Protein AF-A0AAD9IQC4-F1 (afdb_monomer)

Solvent-accessible surface area (backbone atoms only — not comparable to full-atom values): 7137 Å² total; per-residue (Å²): 107,69,68,58,54,51,50,51,52,51,50,52,51,50,47,50,52,50,48,52,52,46,49,51,50,50,49,49,52,49,49,48,51,49,49,42,51,50,51,39,51,49,50,37,51,49,51,38,49,49,52,38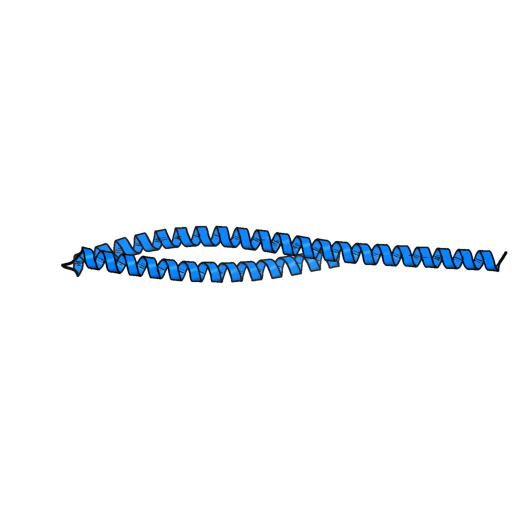,49,52,52,37,51,49,51,37,51,51,51,39,52,49,52,42,53,51,53,39,53,52,50,34,52,53,51,28,74,76,72,42,97,50,50,70,59,49,44,50,52,44,52,50,52,42,52,50,51,40,52,51,52,38,52,49,51,36,52,50,51,36,54,49,52,38,50,50,52,38,50,50,51,40,52,49,52,44,53,48,52,64,49,63,78,72,111

Foldseek 3Di:
DVVVVVVVVVCVVCCCCCCCCCCVVVVCLVVLLVCLLVVLLVCLLVVLLVVLLVVLVVCLVVCLVVVLVVVLVVVLVVCLVPPDPCSPVSNVVSVVVSVVVSVVVSVVCSCVVSVVCSVVVSCVVSVVVSVVCSVVVVD

Organism: Ridgeia piscesae (NCBI:txid27915)

pLDDT: mean 73.31, std 6.11, range [47.91, 82.38]

Mean predicted aligned error: 12.46 Å

Secondary structure (DSSP, 8-state):
-HHHHHHHHHHHHHHHHHHHHHHHHHHHHHHHHHHHHHHHHHHHHHHHHHHHHHHHHHHHHHHHHHHHHHHHHHHHHHHHHHH-S-HHHHHHHHHHHHHHHHHHHHHHHHHHHHHHHHHHHHHHHHHHHHHHHHHHT--

Structure (mmCIF, N/CA/C/O backbone):
data_AF-A0AAD9IQC4-F1
#
_entry.id   AF-A0AAD9IQC4-F1
#
loop_
_atom_site.group_PDB
_atom_site.id
_atom_site.type_symbol
_atom_site.label_atom_id
_atom_site.label_alt_id
_atom_site.label_comp_id
_atom_site.label_asym_id
_atom_site.label_entity_id
_atom_site.label_seq_id
_atom_site.pdbx_PDB_ins_code
_atom_site.Cartn_x
_atom_site.Cartn_y
_atom_site.Cartn_z
_atom_site.occupancy
_atom_site.B_iso_or_equiv
_atom_site.auth_seq_id
_atom_site.auth_comp_id
_atom_site.auth_asym_id
_atom_site.auth_atom_id
_atom_site.pdbx_PDB_model_num
ATOM 1 N N . MET A 1 1 ? 38.242 2.739 -53.359 1.00 63.44 1 MET A N 1
ATOM 2 C CA . MET A 1 1 ? 36.842 2.971 -53.789 1.00 63.44 1 MET A CA 1
ATOM 3 C C . MET A 1 1 ? 35.938 1.822 -53.343 1.00 63.44 1 MET A C 1
ATOM 5 O O . MET A 1 1 ? 35.190 2.025 -52.399 1.00 63.44 1 MET A O 1
ATOM 9 N N . TYR A 1 2 ? 36.067 0.609 -53.902 1.00 70.88 2 TYR A N 1
ATOM 10 C CA . TYR A 1 2 ? 35.250 -0.556 -53.503 1.00 70.88 2 TYR A CA 1
ATOM 11 C C . TYR A 1 2 ? 35.386 -0.945 -52.025 1.00 70.88 2 TYR A C 1
ATOM 13 O O . TYR A 1 2 ? 34.380 -1.113 -51.348 1.00 70.88 2 TYR A O 1
ATOM 21 N N . VAL A 1 3 ? 36.615 -1.005 -51.502 1.00 73.75 3 VAL A N 1
ATOM 22 C CA . VAL A 1 3 ? 36.864 -1.338 -50.087 1.00 73.75 3 VAL A CA 1
ATOM 23 C C . VAL A 1 3 ? 36.233 -0.303 -49.149 1.00 73.75 3 VAL A C 1
ATOM 25 O O . VAL A 1 3 ? 35.580 -0.669 -48.181 1.00 73.75 3 VAL A O 1
ATOM 28 N N . CYS A 1 4 ? 36.342 0.990 -49.472 1.00 74.69 4 CYS A N 1
ATOM 29 C CA . CYS A 1 4 ? 35.746 2.065 -48.671 1.00 74.69 4 CYS A CA 1
ATOM 30 C C . CYS A 1 4 ? 34.211 1.995 -48.655 1.00 74.69 4 CYS A C 1
ATOM 32 O O . CYS A 1 4 ? 33.608 2.138 -47.599 1.00 74.69 4 CYS A O 1
ATOM 34 N N . MET A 1 5 ? 33.581 1.730 -49.805 1.00 77.31 5 MET A N 1
ATOM 35 C CA . MET A 1 5 ? 32.124 1.566 -49.905 1.00 77.31 5 MET A CA 1
ATOM 36 C C . MET A 1 5 ? 31.633 0.347 -49.118 1.00 77.31 5 MET A C 1
ATOM 38 O O . MET A 1 5 ? 30.624 0.430 -48.421 1.00 77.31 5 MET A O 1
ATOM 42 N N . TYR A 1 6 ? 32.366 -0.768 -49.191 1.00 78.25 6 TYR A N 1
ATOM 43 C CA . TYR A 1 6 ? 32.016 -1.994 -48.477 1.00 78.25 6 TYR A CA 1
ATOM 44 C C . TYR A 1 6 ? 32.115 -1.809 -46.961 1.00 78.25 6 TYR A C 1
ATOM 46 O O . TYR A 1 6 ? 31.193 -2.169 -46.238 1.00 78.25 6 TYR A O 1
ATOM 54 N N . VAL A 1 7 ? 33.193 -1.177 -46.485 1.00 78.69 7 VAL A N 1
ATOM 55 C CA . VAL A 1 7 ? 33.385 -0.873 -45.061 1.00 78.69 7 VAL A CA 1
ATOM 56 C C . VAL A 1 7 ? 32.316 0.102 -44.563 1.00 78.69 7 VAL A C 1
ATOM 58 O O . VAL A 1 7 ? 31.716 -0.157 -43.527 1.00 78.69 7 VAL A O 1
ATOM 61 N N . CYS A 1 8 ? 32.004 1.169 -45.308 1.00 78.12 8 CYS A N 1
ATOM 62 C CA . CYS A 1 8 ? 30.941 2.103 -44.924 1.00 78.12 8 CYS A CA 1
ATOM 63 C C . CYS A 1 8 ? 29.567 1.426 -44.832 1.00 78.12 8 CYS A C 1
ATOM 65 O O . CYS A 1 8 ? 28.862 1.622 -43.849 1.00 78.12 8 CYS A O 1
ATOM 67 N N . MET A 1 9 ? 29.189 0.606 -45.816 1.00 79.75 9 MET A N 1
ATOM 68 C CA . MET A 1 9 ? 27.914 -0.124 -45.798 1.00 79.75 9 MET A CA 1
ATOM 69 C C . MET A 1 9 ? 27.838 -1.108 -44.632 1.00 79.75 9 MET A C 1
ATOM 71 O O . MET A 1 9 ? 26.819 -1.172 -43.947 1.00 79.75 9 MET A O 1
ATOM 75 N N . TYR A 1 10 ? 28.920 -1.848 -44.383 1.00 79.50 10 TYR A N 1
ATOM 76 C CA . TYR A 1 10 ? 28.965 -2.823 -43.301 1.00 79.50 10 TYR A CA 1
ATOM 77 C C . TYR A 1 10 ? 28.870 -2.135 -41.940 1.00 79.50 10 TYR A C 1
ATOM 79 O O . TYR A 1 10 ? 28.062 -2.538 -41.114 1.00 79.50 10 TYR A O 1
ATOM 87 N N . VAL A 1 11 ? 29.626 -1.054 -41.726 1.00 80.81 11 VAL A N 1
ATOM 88 C CA . VAL A 1 11 ? 29.583 -0.275 -40.483 1.00 80.81 11 VAL A CA 1
ATOM 89 C C . VAL A 1 11 ? 28.216 0.378 -40.296 1.00 80.81 11 VAL A C 1
ATOM 91 O O . VAL A 1 11 ? 27.654 0.258 -39.216 1.00 80.81 11 VAL A O 1
ATOM 94 N N . CYS A 1 12 ? 27.630 0.998 -41.324 1.00 78.81 12 CYS A N 1
ATOM 95 C CA . CYS A 1 12 ? 26.294 1.588 -41.213 1.00 78.81 12 CYS A CA 1
ATOM 96 C C . CYS A 1 12 ? 25.227 0.541 -40.884 1.00 78.81 12 CYS A C 1
ATOM 98 O O . CYS A 1 12 ? 24.434 0.757 -39.976 1.00 78.81 12 CYS A O 1
ATOM 100 N N . MET A 1 13 ? 25.219 -0.608 -41.564 1.00 79.25 13 MET A N 1
ATOM 101 C CA . MET A 1 13 ? 24.257 -1.681 -41.293 1.00 79.25 13 MET A CA 1
ATOM 102 C C . MET A 1 13 ? 24.441 -2.265 -39.895 1.00 79.25 13 MET A C 1
ATOM 104 O O . MET A 1 13 ? 23.462 -2.450 -39.177 1.00 79.25 13 MET A O 1
ATOM 108 N N . TYR A 1 14 ? 25.685 -2.523 -39.488 1.00 79.69 14 TYR A N 1
ATOM 109 C CA . TYR A 1 14 ? 25.973 -3.079 -38.172 1.00 79.69 14 TYR A CA 1
ATOM 110 C C . TYR A 1 14 ? 25.616 -2.084 -37.074 1.00 79.69 14 TYR A C 1
ATOM 112 O O . TYR A 1 14 ? 24.938 -2.451 -36.129 1.00 79.69 14 TYR A O 1
ATOM 120 N N . VAL A 1 15 ? 25.998 -0.814 -37.210 1.00 78.94 15 VAL A N 1
ATOM 121 C CA . VAL A 1 15 ? 25.677 0.229 -36.230 1.00 78.94 15 VAL A CA 1
ATOM 122 C C . VAL A 1 15 ? 24.176 0.486 -36.190 1.00 78.94 15 VAL A C 1
ATOM 124 O O . VAL A 1 15 ? 23.622 0.507 -35.102 1.00 78.94 15 VAL A O 1
ATOM 127 N N . CYS A 1 16 ? 23.478 0.608 -37.321 1.00 75.69 16 CYS A N 1
ATOM 128 C CA . CYS A 1 16 ? 22.025 0.787 -37.312 1.00 75.69 16 CYS A CA 1
ATOM 129 C C . CYS A 1 16 ? 21.310 -0.411 -36.685 1.00 75.69 16 CYS A C 1
ATOM 131 O O . CYS A 1 16 ? 20.484 -0.218 -35.803 1.00 75.69 16 CYS A O 1
ATOM 133 N N . MET A 1 17 ? 21.648 -1.643 -37.071 1.00 76.88 17 MET A N 1
ATOM 134 C CA . MET A 1 17 ? 21.018 -2.839 -36.504 1.00 76.88 17 MET A CA 1
ATOM 135 C C . MET A 1 17 ? 21.335 -2.989 -35.020 1.00 76.88 17 MET A C 1
ATOM 137 O O . MET A 1 17 ? 20.435 -3.222 -34.224 1.00 76.88 17 MET A O 1
ATOM 141 N N . TYR A 1 18 ? 22.596 -2.823 -34.628 1.00 76.38 18 TYR A N 1
ATOM 142 C CA . TYR A 1 18 ? 23.008 -2.995 -33.241 1.00 76.38 18 TYR A CA 1
ATOM 143 C C . TYR A 1 18 ? 22.468 -1.866 -32.368 1.00 76.38 18 TYR A C 1
ATOM 145 O O . TYR A 1 18 ? 21.918 -2.133 -31.314 1.00 76.38 18 TYR A O 1
ATOM 153 N N . VAL A 1 19 ? 22.541 -0.609 -32.802 1.00 74.2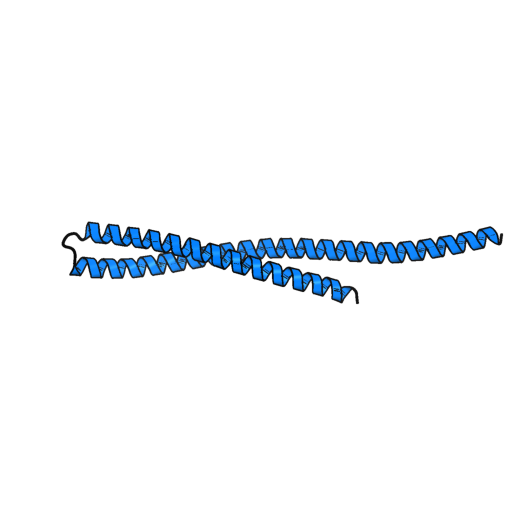5 19 VAL A N 1
ATOM 154 C CA . VAL A 1 19 ? 22.012 0.520 -32.030 1.00 74.25 19 VAL A CA 1
ATOM 155 C C . VAL A 1 19 ? 20.490 0.459 -31.973 1.00 74.25 19 VAL A C 1
ATOM 157 O O . VAL A 1 19 ? 19.949 0.554 -30.882 1.00 74.25 19 VAL A O 1
ATOM 160 N N . CYS A 1 20 ? 19.777 0.233 -33.080 1.00 71.44 20 CYS A N 1
ATOM 161 C CA . CYS A 1 20 ? 18.317 0.136 -33.027 1.00 71.44 20 CYS A CA 1
ATOM 162 C C . CYS A 1 20 ? 17.863 -1.062 -32.191 1.00 71.44 20 CYS A C 1
ATOM 164 O O . CYS A 1 20 ? 17.055 -0.887 -31.290 1.00 71.44 20 CYS A O 1
ATOM 166 N N . MET A 1 21 ? 18.404 -2.261 -32.418 1.00 71.31 21 MET A N 1
ATOM 167 C CA . MET A 1 21 ? 17.980 -3.447 -31.669 1.00 71.31 21 MET A CA 1
ATOM 168 C C . MET A 1 21 ? 18.380 -3.347 -30.203 1.00 71.31 21 MET A C 1
ATOM 170 O O . MET A 1 21 ? 17.559 -3.586 -29.328 1.00 71.31 21 MET A O 1
ATOM 174 N N . TYR A 1 22 ? 19.623 -2.970 -29.911 1.00 73.56 22 TYR A N 1
ATOM 175 C CA . TYR A 1 22 ? 20.120 -2.945 -28.542 1.00 73.56 22 TYR A CA 1
ATOM 176 C C . TYR A 1 22 ? 19.537 -1.770 -27.765 1.00 73.56 22 TYR A C 1
ATOM 178 O O . TYR A 1 22 ? 19.088 -1.963 -26.648 1.00 73.56 22 TYR A O 1
ATOM 186 N N . VAL A 1 23 ? 19.469 -0.564 -28.333 1.00 70.88 23 VAL A N 1
ATOM 187 C CA . VAL A 1 23 ? 18.882 0.582 -27.626 1.00 70.88 23 VAL A CA 1
ATOM 188 C C . VAL A 1 23 ? 17.376 0.405 -27.488 1.00 70.88 23 VAL A C 1
ATOM 190 O O . VAL A 1 23 ? 16.882 0.542 -26.376 1.00 70.88 23 VAL A O 1
ATOM 193 N N . CYS A 1 24 ? 16.633 0.039 -28.538 1.00 69.00 24 CYS A N 1
ATOM 194 C CA . CYS A 1 24 ? 15.186 -0.140 -28.391 1.00 69.00 24 CYS A CA 1
ATOM 195 C C . CYS A 1 24 ? 14.857 -1.307 -27.459 1.00 69.00 24 CYS A C 1
ATOM 197 O O . CYS A 1 24 ? 14.072 -1.123 -26.538 1.00 69.00 24 CYS A O 1
ATOM 199 N N . MET A 1 25 ? 15.476 -2.479 -27.622 1.00 69.44 25 MET A N 1
ATOM 200 C CA . MET A 1 25 ? 15.160 -3.620 -26.756 1.00 69.44 25 MET A CA 1
ATOM 201 C C . MET A 1 25 ? 15.659 -3.388 -25.336 1.00 69.44 25 MET A C 1
ATOM 203 O O . MET A 1 25 ? 14.901 -3.567 -24.394 1.00 69.44 25 MET A O 1
ATOM 207 N N . TYR A 1 26 ? 16.910 -2.967 -25.152 1.00 70.81 26 TYR A N 1
ATOM 208 C CA . TYR A 1 26 ? 17.488 -2.841 -23.818 1.00 70.81 26 TYR A CA 1
ATOM 209 C C . TYR A 1 26 ? 16.907 -1.651 -23.063 1.00 70.81 26 TYR A C 1
ATOM 211 O O . TYR A 1 26 ? 16.554 -1.802 -21.900 1.00 70.81 26 TYR A O 1
ATOM 219 N N . VAL A 1 27 ? 16.763 -0.479 -23.693 1.00 69.38 27 VAL A N 1
ATOM 220 C CA . VAL A 1 27 ? 16.191 0.691 -23.014 1.00 69.38 27 VAL A CA 1
ATOM 221 C C . VAL A 1 27 ? 14.708 0.481 -22.757 1.00 69.38 27 VAL A C 1
ATOM 223 O O . VAL A 1 27 ? 14.291 0.722 -21.632 1.00 69.38 27 VAL A O 1
ATOM 226 N N . CYS A 1 28 ? 13.916 -0.021 -23.711 1.00 67.19 28 CYS A N 1
ATOM 227 C CA . CYS A 1 28 ? 12.503 -0.275 -23.425 1.00 67.19 28 CYS A CA 1
ATOM 228 C C . CYS A 1 28 ? 12.353 -1.356 -22.351 1.00 67.19 28 CYS A C 1
ATOM 230 O O . CYS A 1 28 ? 11.729 -1.086 -21.330 1.00 67.19 28 CYS A O 1
ATOM 232 N N . MET A 1 29 ? 12.999 -2.520 -22.494 1.00 68.69 29 MET A N 1
ATOM 233 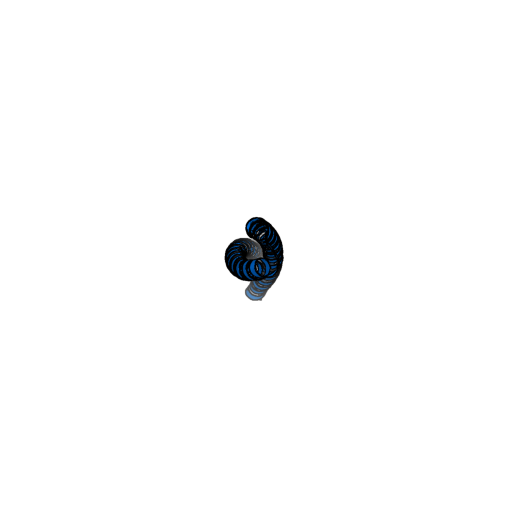C CA . MET A 1 29 ? 12.895 -3.597 -21.499 1.00 68.69 29 MET A CA 1
ATOM 234 C C . MET A 1 29 ? 13.378 -3.142 -20.128 1.00 68.69 29 MET A C 1
ATOM 236 O O . MET A 1 29 ? 12.688 -3.355 -19.139 1.00 68.69 29 MET A O 1
ATOM 240 N N . TYR A 1 30 ? 14.539 -2.492 -20.043 1.00 72.38 30 TYR A N 1
ATOM 241 C CA . TYR A 1 30 ? 15.089 -2.066 -18.763 1.00 72.38 30 TYR A CA 1
ATOM 242 C C . TYR A 1 30 ? 14.251 -0.955 -18.141 1.00 72.38 30 TYR A C 1
ATOM 244 O O . TYR A 1 30 ? 13.920 -1.041 -16.966 1.00 72.38 30 TYR A O 1
ATOM 252 N N . VAL A 1 31 ? 13.864 0.069 -18.905 1.00 70.81 31 VAL A N 1
ATOM 253 C CA . VAL A 1 31 ? 13.073 1.185 -18.378 1.00 70.81 31 VAL A CA 1
ATOM 254 C C . VAL A 1 31 ? 11.672 0.721 -18.014 1.00 70.81 31 VAL A C 1
ATOM 256 O O . VAL A 1 31 ? 11.228 1.027 -16.917 1.00 70.81 31 VAL A O 1
ATOM 259 N N . CYS A 1 32 ? 10.980 -0.055 -18.848 1.00 69.69 32 CYS A N 1
ATOM 260 C CA . CYS A 1 32 ? 9.659 -0.561 -18.487 1.00 69.69 32 CYS A CA 1
ATOM 261 C C . CYS A 1 32 ? 9.730 -1.540 -17.325 1.00 69.69 32 CYS A C 1
ATOM 263 O O . CYS A 1 32 ? 8.989 -1.354 -16.373 1.00 69.69 32 CYS A O 1
ATOM 265 N N . MET A 1 33 ? 10.633 -2.523 -17.330 1.00 70.75 33 MET A N 1
ATOM 266 C CA . MET A 1 33 ? 10.745 -3.449 -16.199 1.00 70.75 33 MET A CA 1
ATOM 267 C C . MET A 1 33 ? 11.116 -2.701 -14.922 1.00 70.75 33 MET A C 1
ATOM 269 O O . MET A 1 33 ? 10.497 -2.922 -13.889 1.00 70.75 33 MET A O 1
ATOM 273 N N . TYR A 1 34 ? 12.076 -1.779 -14.975 1.00 74.06 34 TYR A N 1
ATOM 274 C CA . TYR A 1 34 ? 12.508 -1.037 -13.796 1.00 74.06 34 TYR A CA 1
ATOM 275 C C . TYR A 1 34 ? 11.427 -0.078 -13.302 1.00 74.06 34 TYR A C 1
ATOM 277 O O . TYR A 1 34 ? 11.108 -0.086 -12.120 1.00 74.06 34 TYR A O 1
ATOM 285 N N . VAL A 1 35 ? 10.828 0.725 -14.183 1.00 71.62 35 VAL A N 1
ATOM 286 C CA . VAL A 1 35 ? 9.784 1.688 -13.814 1.00 71.62 35 VAL A CA 1
ATOM 287 C C . VAL A 1 35 ? 8.521 0.961 -13.376 1.00 71.62 35 VAL A C 1
ATOM 289 O O . VAL A 1 35 ? 7.989 1.296 -12.325 1.00 71.62 35 VAL A O 1
ATOM 292 N N . CYS A 1 36 ? 8.057 -0.059 -14.101 1.00 70.12 36 CYS A N 1
A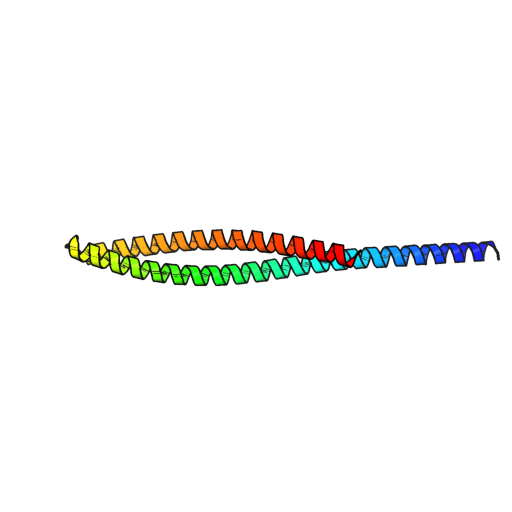TOM 293 C CA . CYS A 1 36 ? 6.894 -0.836 -13.687 1.00 70.12 36 CYS A CA 1
ATOM 294 C C . CYS A 1 36 ? 7.170 -1.539 -12.362 1.00 70.12 36 CYS A C 1
ATOM 296 O O . CYS A 1 36 ? 6.407 -1.345 -11.428 1.00 70.12 36 CYS A O 1
ATOM 298 N N . MET A 1 37 ? 8.272 -2.276 -12.209 1.00 71.75 37 MET A N 1
ATOM 299 C CA . MET A 1 37 ? 8.562 -2.956 -10.943 1.00 71.75 37 MET A CA 1
ATOM 300 C C . MET A 1 37 ? 8.731 -1.961 -9.798 1.00 71.75 37 MET A C 1
ATOM 302 O O . MET A 1 37 ? 8.152 -2.161 -8.738 1.00 71.75 37 MET A O 1
ATOM 306 N N . TYR A 1 38 ? 9.464 -0.866 -9.994 1.00 75.69 38 TYR A N 1
ATOM 307 C CA . TYR A 1 38 ? 9.706 0.112 -8.939 1.00 75.69 38 TYR A CA 1
ATOM 308 C C . TYR A 1 38 ? 8.434 0.865 -8.557 1.00 75.69 38 TYR A C 1
ATOM 310 O O . TYR A 1 38 ? 8.085 0.913 -7.383 1.00 75.69 38 TYR A O 1
ATOM 318 N N . VAL A 1 39 ? 7.710 1.423 -9.531 1.00 71.50 39 VAL A N 1
ATOM 319 C CA . VAL A 1 39 ? 6.481 2.183 -9.278 1.00 71.50 39 VAL A CA 1
ATOM 320 C C . VAL A 1 39 ? 5.394 1.261 -8.747 1.00 71.50 39 VAL A C 1
ATOM 322 O O . VAL A 1 39 ? 4.778 1.597 -7.741 1.00 71.50 39 VAL A O 1
ATOM 325 N N . CYS A 1 40 ? 5.189 0.085 -9.344 1.00 70.44 40 CYS A N 1
ATOM 326 C CA . CYS A 1 40 ? 4.213 -0.874 -8.841 1.00 70.44 40 CYS A CA 1
ATOM 327 C C . CYS A 1 40 ? 4.557 -1.308 -7.421 1.00 70.44 40 CYS A C 1
ATOM 329 O O . CYS A 1 40 ? 3.717 -1.195 -6.539 1.00 70.44 40 CYS A O 1
ATOM 331 N N . MET A 1 41 ? 5.784 -1.765 -7.162 1.00 72.00 41 MET A N 1
ATOM 332 C CA . MET A 1 41 ? 6.157 -2.234 -5.828 1.00 72.00 41 MET A CA 1
ATOM 333 C C . MET A 1 41 ? 6.081 -1.101 -4.813 1.00 72.00 41 MET A C 1
ATOM 335 O O . MET A 1 41 ? 5.531 -1.300 -3.738 1.00 72.00 41 MET A O 1
ATOM 339 N N . TYR A 1 42 ? 6.567 0.094 -5.143 1.00 75.25 42 TYR A N 1
ATOM 340 C CA . TYR A 1 42 ? 6.555 1.219 -4.218 1.00 75.25 42 TYR A CA 1
ATOM 341 C C . TYR A 1 42 ? 5.135 1.704 -3.932 1.00 75.25 42 TYR A C 1
ATOM 343 O O . TYR A 1 42 ? 4.740 1.783 -2.773 1.00 75.25 42 TYR A O 1
ATOM 351 N N . VAL A 1 43 ? 4.346 1.989 -4.971 1.00 71.81 43 VAL A N 1
ATOM 352 C CA . VAL A 1 43 ? 2.974 2.485 -4.819 1.00 71.81 43 VAL A CA 1
ATOM 353 C C . VAL A 1 43 ? 2.101 1.421 -4.173 1.00 71.81 43 VAL A C 1
ATOM 355 O O . VAL A 1 43 ? 1.407 1.727 -3.211 1.00 71.81 43 VAL A O 1
ATOM 358 N N . CYS A 1 44 ? 2.165 0.168 -4.623 1.00 70.94 44 CYS A N 1
ATOM 359 C CA . CYS A 1 44 ? 1.381 -0.897 -4.016 1.00 70.94 44 CYS A CA 1
ATOM 360 C C . CYS A 1 44 ? 1.780 -1.137 -2.568 1.00 70.94 44 CYS A C 1
ATOM 362 O O . CYS A 1 44 ? 0.912 -1.155 -1.708 1.00 70.94 44 CYS A O 1
ATOM 364 N N . MET A 1 45 ? 3.069 -1.298 -2.265 1.00 72.25 45 MET A N 1
ATOM 365 C CA . MET A 1 45 ? 3.493 -1.547 -0.888 1.00 72.25 45 MET A CA 1
ATOM 366 C C . MET A 1 45 ? 3.142 -0.361 -0.001 1.00 72.25 45 MET A C 1
ATOM 368 O O . MET A 1 45 ? 2.602 -0.563 1.077 1.00 72.25 45 MET A O 1
ATOM 372 N N . TYR A 1 46 ? 3.378 0.870 -0.451 1.00 76.88 46 TYR A N 1
ATOM 373 C CA . TYR A 1 46 ? 3.091 2.050 0.354 1.00 76.88 46 TYR A CA 1
ATOM 374 C C . TYR A 1 46 ? 1.590 2.245 0.562 1.00 76.88 46 TYR A C 1
ATOM 376 O O . TYR A 1 46 ? 1.137 2.308 1.701 1.00 76.88 46 TYR A O 1
ATOM 384 N N . VAL A 1 47 ? 0.807 2.294 -0.518 1.00 72.94 47 VAL A N 1
ATOM 385 C CA . VAL A 1 47 ? -0.640 2.527 -0.450 1.00 72.94 47 VAL A CA 1
ATOM 386 C C . VAL A 1 47 ? -1.325 1.373 0.261 1.00 72.94 47 VAL A C 1
ATOM 388 O O . VAL A 1 47 ? -2.109 1.620 1.169 1.00 72.94 47 VAL A O 1
ATOM 391 N N . CYS A 1 48 ? -1.010 0.123 -0.076 1.00 72.19 48 CYS A N 1
ATOM 392 C CA . CYS A 1 48 ? -1.619 -1.008 0.604 1.00 72.19 48 CYS A CA 1
ATOM 393 C C . CYS A 1 48 ? -1.243 -1.057 2.074 1.00 72.19 48 CYS A C 1
ATOM 395 O O . CYS A 1 48 ? -2.131 -1.170 2.905 1.00 72.19 48 CYS A O 1
ATOM 397 N N . MET A 1 49 ? 0.045 -0.979 2.421 1.00 73.56 49 MET A N 1
ATOM 398 C CA . MET A 1 49 ? 0.447 -1.069 3.824 1.00 73.56 49 MET A CA 1
ATOM 399 C C . MET A 1 49 ? -0.144 0.093 4.612 1.00 73.56 49 MET A C 1
ATOM 401 O O . MET A 1 49 ? -0.675 -0.128 5.691 1.00 73.56 49 MET A O 1
ATOM 405 N N . TYR A 1 50 ? -0.125 1.309 4.066 1.00 78.75 50 TYR A N 1
ATOM 406 C CA . TYR A 1 50 ? -0.692 2.468 4.741 1.00 78.75 50 TYR A CA 1
ATOM 407 C C . TYR A 1 50 ? -2.208 2.345 4.897 1.00 78.75 50 TYR A C 1
ATOM 409 O O . TYR A 1 50 ? -2.705 2.348 6.017 1.00 78.75 50 TYR A O 1
ATOM 417 N N . VAL A 1 51 ? -2.950 2.170 3.800 1.00 74.94 51 VAL A N 1
ATOM 418 C CA . VAL A 1 51 ? -4.418 2.087 3.827 1.00 74.94 51 VAL A CA 1
ATOM 419 C C . VAL A 1 51 ? -4.870 0.902 4.666 1.00 74.94 51 VAL A C 1
ATOM 421 O O . VAL A 1 51 ? -5.727 1.069 5.527 1.00 74.94 51 VAL A O 1
ATOM 424 N N . CYS A 1 52 ? -4.271 -0.274 4.487 1.00 74.19 52 CYS A N 1
ATOM 425 C CA . CYS A 1 52 ? -4.611 -1.431 5.295 1.00 74.19 52 CYS A CA 1
ATOM 426 C C . CYS A 1 52 ? -4.324 -1.209 6.769 1.00 74.19 52 CYS A C 1
ATOM 428 O O . CYS A 1 52 ? -5.200 -1.453 7.585 1.00 74.19 52 CYS A O 1
ATOM 430 N N . MET A 1 53 ? -3.124 -0.753 7.132 1.00 75.19 53 MET A N 1
ATOM 431 C CA . MET A 1 53 ? -2.786 -0.555 8.540 1.00 75.19 53 MET A CA 1
ATOM 432 C C . MET A 1 53 ? -3.687 0.515 9.151 1.00 75.19 53 MET A C 1
ATOM 434 O O . MET A 1 53 ? -4.224 0.299 10.229 1.00 75.19 53 MET A O 1
ATOM 438 N N . CYS A 1 54 ? -3.937 1.625 8.458 1.00 79.56 54 CYS A N 1
ATOM 439 C CA . CYS A 1 54 ? -4.822 2.679 8.943 1.00 79.56 54 CYS A CA 1
ATOM 440 C C . CYS A 1 54 ? -6.263 2.191 9.111 1.00 79.56 54 CYS A C 1
ATOM 442 O O . CYS A 1 54 ? -6.826 2.331 10.194 1.00 79.56 54 CYS A O 1
ATOM 444 N N . VAL A 1 55 ? -6.856 1.598 8.070 1.00 77.75 55 VAL A N 1
ATOM 445 C CA . VAL A 1 55 ? -8.248 1.128 8.097 1.00 77.75 55 VAL A CA 1
ATOM 446 C C . VAL A 1 55 ? -8.404 0.003 9.107 1.00 77.75 55 VAL A C 1
ATOM 448 O O . VAL A 1 55 ? -9.308 0.055 9.933 1.00 77.75 55 VAL A O 1
ATOM 451 N N . CYS A 1 56 ? -7.510 -0.981 9.104 1.00 75.94 56 CYS A N 1
ATOM 452 C CA . CYS A 1 56 ? -7.571 -2.077 10.054 1.00 75.94 56 CYS A CA 1
ATOM 453 C C . CYS A 1 56 ? -7.396 -1.611 11.487 1.00 75.94 56 CYS A C 1
ATOM 455 O O . CYS A 1 56 ? -8.206 -1.969 12.328 1.00 75.94 56 CYS A O 1
ATOM 457 N N . MET A 1 57 ? -6.370 -0.810 11.781 1.00 77.06 57 MET A N 1
ATOM 458 C CA . MET A 1 57 ? -6.160 -0.313 13.138 1.00 77.06 57 MET A CA 1
ATOM 459 C C . MET A 1 57 ? -7.359 0.519 13.579 1.00 77.06 57 MET A C 1
ATOM 461 O O . MET A 1 57 ? -7.840 0.334 14.688 1.00 77.06 57 MET A O 1
ATOM 465 N N . TYR A 1 58 ? -7.902 1.374 12.711 1.00 81.62 58 TYR A N 1
ATOM 466 C CA . TYR A 1 58 ? -9.063 2.187 13.053 1.00 81.62 58 TYR A CA 1
ATOM 467 C C . TYR A 1 58 ? -10.314 1.341 13.301 1.00 81.62 58 TYR A C 1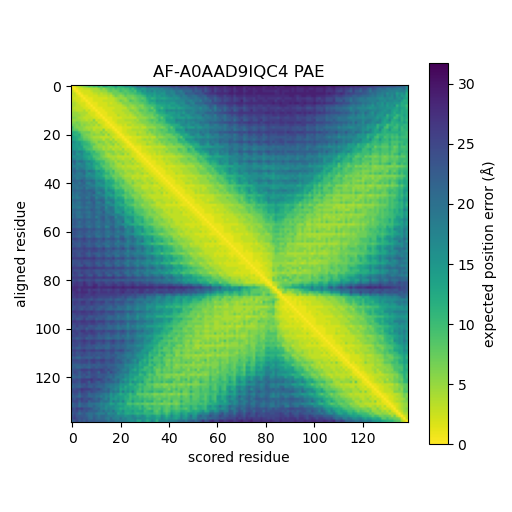
ATOM 469 O O . TYR A 1 58 ? -10.916 1.436 14.367 1.00 81.62 58 TYR A O 1
ATOM 477 N N . VAL A 1 59 ? -10.689 0.483 12.347 1.00 77.12 59 VAL A N 1
ATOM 478 C CA . VAL A 1 59 ? -11.882 -0.370 12.439 1.00 77.12 59 VAL A CA 1
ATOM 479 C C . VAL A 1 59 ? -11.757 -1.323 13.616 1.00 77.12 59 VAL A C 1
ATOM 481 O O . VAL A 1 59 ? -12.682 -1.430 14.411 1.00 77.12 59 VAL A O 1
ATOM 484 N N . CYS A 1 60 ? -10.611 -1.975 13.779 1.00 76.50 60 CYS A N 1
ATOM 485 C CA . CYS A 1 60 ? -10.400 -2.892 14.881 1.00 76.50 60 CYS A CA 1
ATOM 486 C C . CYS A 1 60 ? -10.409 -2.202 16.229 1.00 76.50 60 CYS A C 1
ATOM 488 O O . CYS A 1 60 ? -11.118 -2.649 17.119 1.00 76.50 60 CYS A O 1
ATOM 490 N N . MET A 1 61 ? -9.655 -1.115 16.401 1.00 77.06 61 MET A N 1
ATOM 491 C CA . MET A 1 61 ? -9.638 -0.400 17.674 1.00 77.06 61 MET A CA 1
ATOM 492 C C . MET A 1 61 ? -11.034 0.120 17.994 1.00 77.06 61 MET A C 1
ATOM 494 O O . MET A 1 61 ? -11.494 -0.044 19.116 1.00 77.06 61 MET A O 1
ATOM 498 N N . TYR A 1 62 ? -11.745 0.673 17.011 1.00 81.81 62 TYR A N 1
ATOM 499 C CA . TYR A 1 62 ? -13.095 1.171 17.228 1.00 81.81 62 TYR A CA 1
ATOM 500 C C . TYR A 1 62 ? -14.059 0.043 17.595 1.00 81.81 62 TYR A C 1
ATOM 502 O O . TYR A 1 62 ? -14.637 0.076 18.675 1.00 81.81 62 TYR A O 1
ATOM 510 N N . VAL A 1 63 ? -14.198 -0.977 16.743 1.00 77.94 63 VAL A N 1
ATOM 511 C CA . VAL A 1 63 ? -15.132 -2.094 16.951 1.00 77.94 63 VAL A CA 1
ATOM 512 C C . VAL A 1 63 ? -14.799 -2.839 18.234 1.00 77.94 63 VAL A C 1
ATOM 514 O O . VAL A 1 63 ? -15.692 -3.088 19.035 1.00 77.94 63 VAL A O 1
ATOM 517 N N . CYS A 1 64 ? -13.530 -3.150 18.478 1.00 76.81 64 CYS A N 1
ATOM 518 C CA . CYS A 1 64 ? -13.138 -3.865 19.679 1.00 76.81 64 CYS A CA 1
ATOM 519 C C . CYS A 1 64 ? -13.361 -3.054 20.941 1.00 76.81 64 CYS A C 1
ATOM 521 O O . CYS A 1 64 ? -13.937 -3.577 21.885 1.00 76.81 64 CYS A O 1
ATOM 523 N N . MET A 1 65 ? -12.953 -1.785 20.974 1.00 77.25 65 MET A N 1
ATOM 524 C CA . MET A 1 65 ? -13.172 -0.956 22.156 1.00 77.25 65 MET A CA 1
ATOM 525 C C . MET A 1 65 ? -14.667 -0.782 22.406 1.00 77.25 65 MET A C 1
ATOM 527 O O . MET A 1 65 ? -15.106 -0.923 23.540 1.00 77.25 65 MET A O 1
ATOM 531 N N . TYR A 1 66 ? -15.471 -0.557 21.363 1.00 82.06 66 TYR A N 1
ATOM 532 C CA . TYR A 1 66 ? -16.916 -0.414 21.517 1.00 82.06 66 TYR A CA 1
ATOM 533 C C . TYR A 1 66 ? -17.562 -1.709 22.009 1.00 82.06 66 TYR A C 1
ATOM 535 O O . TYR A 1 66 ? -18.207 -1.716 23.054 1.00 82.06 66 TYR A O 1
ATOM 543 N N . VAL A 1 67 ? -17.362 -2.818 21.293 1.00 78.69 67 VAL A N 1
ATOM 544 C CA . VAL A 1 67 ? -17.975 -4.111 21.621 1.00 78.69 67 VAL A CA 1
ATOM 545 C C . VAL A 1 67 ? -17.515 -4.576 22.994 1.00 78.69 67 VAL A C 1
ATOM 547 O O . VAL A 1 67 ? -18.346 -4.968 23.806 1.00 78.69 67 VAL A O 1
ATOM 550 N N . CYS A 1 68 ? -16.225 -4.479 23.300 1.00 76.75 68 CYS A N 1
ATOM 551 C CA . CYS A 1 68 ? -15.715 -4.907 24.591 1.00 76.75 68 CYS A CA 1
ATOM 552 C C . CYS A 1 68 ? -16.188 -4.026 25.731 1.00 76.75 68 CYS A C 1
ATOM 554 O O . CYS A 1 68 ? -16.629 -4.560 26.738 1.00 76.75 68 CYS A O 1
ATOM 556 N N . MET A 1 69 ? -16.167 -2.701 25.591 1.00 77.31 69 MET A N 1
ATOM 557 C CA . MET A 1 69 ? -16.677 -1.824 26.646 1.00 77.31 69 MET A CA 1
ATOM 558 C C . MET A 1 69 ? -18.161 -2.084 26.892 1.00 77.31 69 MET A C 1
ATOM 560 O O . MET A 1 69 ? -18.566 -2.201 28.042 1.00 77.31 69 MET A O 1
ATOM 564 N N . TYR A 1 70 ? -18.962 -2.257 25.838 1.00 82.31 70 TYR A N 1
ATOM 565 C CA . TYR A 1 70 ? -20.376 -2.594 25.985 1.00 82.31 70 TYR A CA 1
ATOM 566 C C . TYR A 1 70 ? -20.565 -3.955 26.652 1.00 82.31 70 TYR A C 1
ATOM 568 O O . TYR A 1 70 ? -21.154 -4.025 27.728 1.00 82.31 70 TYR A O 1
ATOM 576 N N . VAL A 1 71 ? -20.052 -5.031 26.051 1.00 79.00 71 VAL A N 1
ATOM 577 C CA . VAL A 1 71 ? -20.224 -6.399 26.563 1.00 79.00 71 VAL A CA 1
ATOM 578 C C . VAL A 1 71 ? -19.725 -6.495 27.996 1.00 79.00 71 VAL A C 1
ATOM 580 O O . VAL A 1 71 ? -20.421 -7.038 28.848 1.00 79.00 71 VAL A O 1
ATOM 583 N N . CYS A 1 72 ? -18.569 -5.910 28.293 1.00 76.75 72 CYS A N 1
ATOM 584 C CA . CYS A 1 72 ? -18.016 -5.947 29.631 1.00 76.75 72 CYS A CA 1
ATOM 585 C C . CYS A 1 72 ? -18.851 -5.141 30.602 1.00 76.75 72 CYS A C 1
ATOM 587 O O . CYS A 1 72 ? -19.245 -5.704 31.604 1.00 76.75 72 CYS A O 1
ATOM 589 N N . MET A 1 73 ? -19.241 -3.902 30.302 1.00 77.00 73 MET A N 1
ATOM 590 C CA . MET A 1 73 ? -20.138 -3.148 31.185 1.00 77.00 73 MET A CA 1
ATOM 591 C C . MET A 1 73 ? -21.434 -3.917 31.477 1.00 77.00 73 MET A C 1
ATOM 593 O O . MET A 1 73 ? -21.835 -4.003 32.635 1.00 77.00 73 MET A O 1
ATOM 597 N N . TYR A 1 74 ? -22.050 -4.549 30.474 1.00 81.50 74 TYR A N 1
ATOM 598 C CA . TYR A 1 74 ? -23.245 -5.371 30.681 1.00 81.50 74 TYR A CA 1
ATOM 599 C C . TYR A 1 74 ? -22.970 -6.593 31.566 1.00 81.50 74 TYR A C 1
ATOM 601 O O . TYR A 1 74 ? -23.671 -6.799 32.556 1.00 81.50 74 TYR A O 1
ATOM 609 N N . VAL A 1 75 ? -21.944 -7.387 31.249 1.00 75.88 75 VAL A N 1
ATOM 610 C CA . VAL A 1 75 ? -21.593 -8.597 32.009 1.00 75.88 75 VAL A CA 1
ATOM 611 C C . VAL A 1 75 ? -21.157 -8.238 33.431 1.00 75.88 75 VAL A C 1
ATOM 613 O O . VAL A 1 75 ? -21.640 -8.851 34.379 1.00 75.88 75 VAL A O 1
ATOM 616 N N . CYS A 1 76 ? -20.320 -7.212 33.600 1.00 74.19 76 CYS A N 1
ATOM 617 C CA . CYS A 1 76 ? -19.913 -6.658 34.889 1.00 74.19 76 CYS A CA 1
ATOM 618 C C . CYS A 1 76 ? -21.138 -6.302 35.725 1.00 74.19 76 CYS A C 1
ATOM 620 O O . CYS A 1 76 ? -21.255 -6.768 36.851 1.00 74.19 76 CYS A O 1
ATOM 622 N N . MET A 1 77 ? -22.057 -5.501 35.181 1.00 75.31 77 MET A N 1
ATOM 623 C CA . MET A 1 77 ? -23.234 -5.026 35.909 1.00 75.31 77 MET A CA 1
ATOM 624 C C . MET A 1 77 ? -24.131 -6.191 36.325 1.00 75.31 77 MET A C 1
ATOM 626 O O . MET A 1 77 ? -24.530 -6.261 37.484 1.00 75.31 77 MET A O 1
ATOM 630 N N . TYR A 1 78 ? -24.384 -7.146 35.424 1.00 78.75 78 TYR A N 1
ATOM 631 C CA . TYR A 1 78 ? -25.150 -8.349 35.752 1.00 78.75 78 TYR A CA 1
ATOM 632 C C . TYR A 1 78 ? -24.458 -9.170 36.849 1.00 78.75 78 TYR A C 1
ATOM 634 O O . TYR A 1 78 ? -25.038 -9.399 37.905 1.00 78.75 78 TYR A O 1
ATOM 642 N N . VAL A 1 79 ? -23.199 -9.569 36.659 1.00 69.88 79 VAL A N 1
ATOM 643 C CA . VAL A 1 79 ? -22.478 -10.417 37.624 1.00 69.88 79 VAL A CA 1
ATOM 644 C C . VAL A 1 79 ? -22.322 -9.718 38.979 1.00 69.88 79 VAL A C 1
ATOM 646 O O . VAL A 1 79 ? -22.541 -10.339 40.018 1.00 69.88 79 VAL A O 1
ATOM 649 N N . CYS A 1 80 ? -22.012 -8.419 38.994 1.00 69.50 80 CYS A N 1
ATOM 650 C CA . CYS A 1 80 ? -21.884 -7.641 40.227 1.00 69.50 80 CYS A CA 1
ATOM 651 C C . CYS A 1 80 ? -23.206 -7.554 40.997 1.00 69.50 80 CYS A C 1
ATOM 653 O O . CYS A 1 80 ? -23.179 -7.648 42.221 1.00 69.50 80 CYS A O 1
ATOM 655 N N . MET A 1 81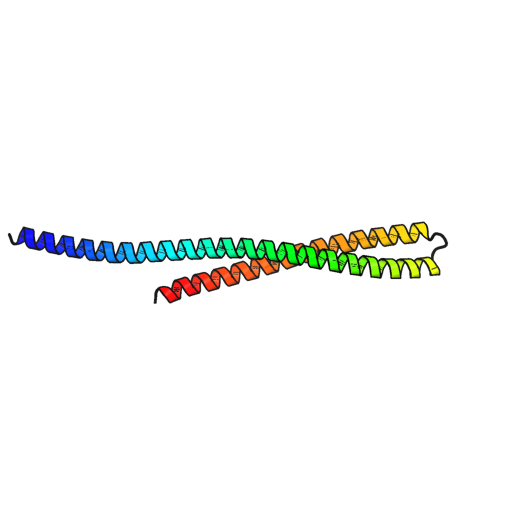 ? -24.342 -7.409 40.304 1.00 69.88 81 MET A N 1
ATOM 656 C CA . MET A 1 81 ? -25.671 -7.347 40.926 1.00 69.88 81 MET A CA 1
ATOM 657 C C . MET A 1 81 ? -26.077 -8.676 41.579 1.00 69.88 81 MET A C 1
ATOM 659 O O . MET A 1 81 ? -26.728 -8.659 42.620 1.00 69.88 81 MET A O 1
ATOM 663 N N . TYR A 1 82 ? -25.690 -9.818 40.998 1.00 67.44 82 TYR A N 1
ATOM 664 C CA . TYR A 1 82 ? -26.107 -11.140 41.486 1.00 67.44 82 TYR A CA 1
ATOM 665 C C . TYR A 1 82 ? -25.118 -11.806 42.453 1.00 67.44 82 TYR A C 1
ATOM 667 O O . TYR A 1 82 ? -25.542 -12.588 43.301 1.00 67.44 82 TYR A O 1
ATOM 675 N N . VAL A 1 83 ? -23.812 -11.539 42.330 1.00 62.75 83 VAL A N 1
ATOM 676 C CA . VAL A 1 83 ? -22.769 -12.355 42.983 1.00 62.75 83 VAL A CA 1
ATOM 677 C C . VAL A 1 83 ? -22.000 -11.599 44.072 1.00 62.75 83 VAL A C 1
ATOM 679 O O . VAL A 1 83 ? -21.599 -12.203 45.067 1.00 62.75 83 VAL A O 1
ATOM 682 N N . CYS A 1 84 ? -21.773 -10.289 43.931 1.00 55.78 84 CYS A N 1
ATOM 683 C CA . CYS A 1 84 ? -20.770 -9.590 44.741 1.00 55.78 84 CYS A CA 1
ATOM 684 C C . CYS A 1 84 ? -21.379 -8.587 45.740 1.00 55.78 84 CYS A C 1
ATOM 686 O O . CYS A 1 84 ? -21.928 -7.562 45.351 1.00 55.78 84 CYS A O 1
ATOM 688 N N . ARG A 1 85 ? -21.112 -8.761 47.046 1.00 62.41 85 ARG A N 1
ATOM 689 C CA . ARG A 1 85 ? -21.266 -7.692 48.067 1.00 62.41 85 ARG A CA 1
ATOM 690 C C . ARG A 1 85 ? -20.253 -6.541 47.874 1.00 62.41 85 ARG A C 1
ATOM 692 O O . ARG A 1 85 ? -20.372 -5.494 48.502 1.00 62.41 85 ARG A O 1
ATOM 699 N N . CYS A 1 86 ? -19.271 -6.731 46.986 1.00 64.19 86 CYS A N 1
ATOM 700 C CA . CYS A 1 86 ? -18.153 -5.829 46.707 1.00 64.19 86 CYS A CA 1
ATOM 701 C C . CYS A 1 86 ? -18.195 -5.349 45.244 1.00 64.19 86 CYS A C 1
ATOM 703 O O . CYS A 1 86 ? -17.387 -5.781 44.421 1.00 64.19 86 CYS A O 1
ATOM 705 N N . MET A 1 87 ? -19.140 -4.463 44.909 1.00 68.38 87 MET A N 1
ATOM 706 C CA . MET A 1 87 ? -19.343 -3.984 43.529 1.00 68.38 87 MET A CA 1
ATOM 707 C C . MET A 1 87 ? -18.072 -3.372 42.921 1.00 68.38 87 MET A C 1
ATOM 709 O O . MET A 1 87 ? -17.765 -3.602 41.756 1.00 68.38 87 MET A O 1
ATOM 713 N N . TYR A 1 88 ? -17.295 -2.638 43.721 1.00 72.44 88 TYR A N 1
ATOM 714 C CA . TYR A 1 88 ? -16.102 -1.937 43.243 1.00 72.44 88 TYR A CA 1
ATOM 715 C C . TYR A 1 88 ? -15.018 -2.892 42.715 1.00 72.44 88 TYR A C 1
ATOM 717 O O . TYR A 1 88 ? -14.463 -2.671 41.641 1.00 72.44 88 TYR A O 1
ATOM 725 N N . VAL A 1 89 ? -14.752 -3.986 43.437 1.00 75.50 89 VAL A N 1
ATOM 726 C CA . VAL A 1 89 ? -13.712 -4.959 43.062 1.00 75.50 89 VAL A CA 1
ATOM 727 C C . VAL A 1 89 ? -14.133 -5.750 41.825 1.00 75.50 89 VAL A C 1
ATOM 729 O O . VAL A 1 89 ? -13.338 -5.897 40.901 1.00 75.50 89 VAL A O 1
ATOM 732 N N . CYS A 1 90 ? -15.388 -6.211 41.775 1.00 73.44 90 CYS A N 1
ATOM 733 C CA . CYS A 1 90 ? -15.888 -6.976 40.632 1.00 73.44 90 CYS A CA 1
ATOM 734 C C . CYS A 1 90 ? -15.911 -6.113 39.352 1.00 73.44 90 CYS A C 1
ATOM 736 O O . CYS A 1 90 ? -15.455 -6.576 38.306 1.00 73.44 90 CYS A O 1
ATOM 738 N N . MET A 1 91 ? -16.301 -4.834 39.440 1.00 75.81 91 MET A N 1
ATOM 739 C CA . MET A 1 91 ? -16.218 -3.891 38.315 1.00 75.81 91 MET A CA 1
ATOM 740 C C . MET A 1 91 ? -14.770 -3.656 37.864 1.00 75.81 91 MET A C 1
ATOM 742 O O . MET A 1 91 ? -14.488 -3.709 36.670 1.00 75.81 91 MET A O 1
ATOM 746 N N . TYR A 1 92 ? -13.840 -3.435 38.799 1.00 80.06 92 TYR A N 1
ATOM 747 C CA . TYR A 1 92 ? -12.437 -3.172 38.466 1.00 80.06 92 TYR A CA 1
ATOM 748 C C . TYR A 1 92 ? -11.780 -4.357 37.753 1.00 80.06 92 TYR A C 1
ATOM 750 O O . TYR A 1 92 ? -11.179 -4.186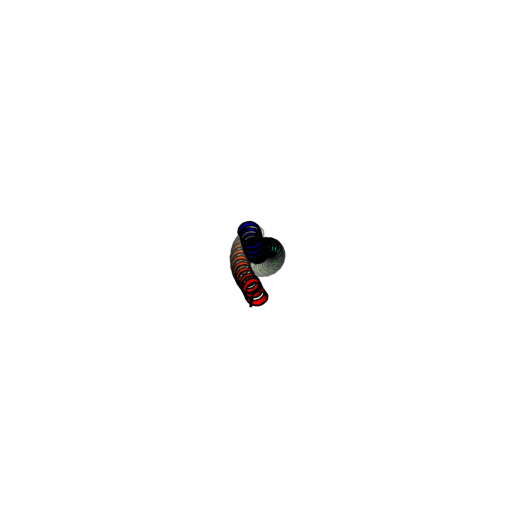 36.693 1.00 80.06 92 TYR A O 1
ATOM 758 N N . VAL A 1 93 ? -11.929 -5.568 38.303 1.00 79.56 93 VAL A N 1
ATOM 759 C CA . VAL A 1 93 ? -11.345 -6.785 37.724 1.00 79.56 93 VAL A CA 1
ATOM 760 C C . VAL A 1 93 ? -11.918 -7.047 36.337 1.00 79.56 93 VAL A C 1
ATOM 762 O O . VAL A 1 93 ? -11.159 -7.277 35.399 1.00 79.56 93 VAL A O 1
ATOM 765 N N . CYS A 1 94 ? -13.240 -6.974 36.178 1.00 77.06 94 CYS A N 1
ATOM 766 C CA . CYS A 1 94 ? -13.856 -7.267 34.893 1.00 77.06 94 CYS A CA 1
ATOM 767 C C . CYS A 1 94 ? -13.482 -6.221 33.832 1.00 77.06 94 CYS A C 1
ATOM 769 O O . CYS A 1 94 ? -13.127 -6.600 32.720 1.00 77.06 94 CYS A O 1
ATOM 771 N N . MET A 1 95 ? -13.455 -4.927 34.174 1.00 78.56 95 MET A N 1
ATOM 772 C CA . MET A 1 95 ? -12.978 -3.881 33.261 1.00 78.56 95 MET A CA 1
ATOM 773 C C . MET A 1 95 ? -11.516 -4.107 32.865 1.00 78.56 95 MET A C 1
ATOM 775 O O . MET A 1 95 ? -11.181 -4.009 31.688 1.00 78.56 95 MET A O 1
ATOM 779 N N . TYR A 1 96 ? -10.650 -4.460 33.817 1.00 82.25 96 TYR A N 1
ATOM 780 C CA . TYR A 1 96 ? -9.236 -4.703 33.542 1.00 82.25 96 TYR A CA 1
ATOM 781 C C . TYR A 1 96 ? -9.024 -5.910 32.622 1.00 82.25 96 TYR A C 1
ATOM 783 O O . TYR A 1 96 ? -8.331 -5.800 31.612 1.00 82.25 96 TYR A O 1
ATOM 791 N N . VAL A 1 97 ? -9.656 -7.047 32.935 1.00 80.31 97 VAL A N 1
ATOM 792 C CA . VAL A 1 97 ? -9.570 -8.272 32.124 1.00 80.31 97 VAL A CA 1
ATOM 793 C C . VAL A 1 97 ? -10.097 -8.010 30.721 1.00 80.31 97 VAL A C 1
ATOM 795 O O . VAL A 1 97 ? -9.437 -8.347 29.744 1.00 80.31 97 VAL A O 1
ATOM 798 N N . CYS A 1 98 ? -11.245 -7.352 30.608 1.00 77.56 98 CYS A N 1
ATOM 799 C CA . CYS A 1 98 ? -11.834 -7.014 29.326 1.00 77.56 98 CYS A CA 1
ATOM 800 C C . CYS A 1 98 ? -10.957 -6.104 28.480 1.00 77.56 98 CYS A C 1
ATOM 802 O O . CYS A 1 98 ? -10.698 -6.408 27.320 1.00 77.56 98 CYS A O 1
ATOM 804 N N . MET A 1 99 ? -10.468 -5.008 29.058 1.00 78.62 99 MET A N 1
ATOM 805 C CA . MET A 1 99 ? -9.579 -4.088 28.356 1.00 78.62 99 MET A CA 1
ATOM 806 C C . MET A 1 99 ? -8.316 -4.813 27.897 1.00 78.62 99 MET A C 1
ATOM 808 O O . MET A 1 99 ? -7.911 -4.665 26.749 1.00 78.62 99 MET A O 1
ATOM 812 N N . TYR A 1 100 ? -7.728 -5.649 28.754 1.00 82.38 100 TYR A N 1
ATOM 813 C CA . TYR A 1 100 ? -6.523 -6.394 28.414 1.00 82.38 100 TYR A CA 1
ATOM 814 C C . TYR A 1 100 ? -6.764 -7.402 27.286 1.00 82.38 100 TYR A C 1
ATOM 816 O O . TYR A 1 100 ? -6.054 -7.384 26.283 1.00 82.38 100 TYR A O 1
ATOM 824 N N . VAL A 1 101 ? -7.788 -8.252 27.419 1.00 79.19 101 VAL A N 1
ATOM 825 C CA . VAL A 1 101 ? -8.131 -9.272 26.418 1.00 79.19 101 VAL A CA 1
ATOM 826 C C . VAL A 1 101 ? -8.471 -8.612 25.089 1.00 79.19 101 VAL A C 1
ATOM 828 O O . VAL A 1 101 ? -7.965 -9.033 24.055 1.00 79.19 101 VAL A O 1
ATOM 831 N N . CYS A 1 102 ? -9.266 -7.548 25.099 1.00 77.81 102 CYS A N 1
ATOM 832 C CA . CYS A 1 102 ? -9.681 -6.886 23.873 1.00 77.81 102 CYS A CA 1
ATOM 833 C C . CYS A 1 102 ? -8.542 -6.149 23.189 1.00 77.81 102 CYS A C 1
ATOM 835 O O . CYS A 1 102 ? -8.370 -6.294 21.984 1.00 77.81 102 CYS A O 1
ATOM 837 N N . MET A 1 103 ? -7.706 -5.433 23.938 1.00 76.88 103 MET A N 1
ATOM 838 C CA . MET A 1 103 ? -6.510 -4.815 23.368 1.00 76.88 103 MET A CA 1
ATOM 839 C C . MET A 1 103 ? -5.582 -5.878 22.782 1.00 76.88 103 MET A C 1
ATOM 841 O O . MET A 1 103 ? -5.098 -5.713 21.666 1.00 76.88 103 MET A O 1
ATOM 845 N N . TYR A 1 104 ? -5.372 -6.993 23.484 1.00 81.44 104 TYR A N 1
ATOM 846 C CA . TYR A 1 104 ? -4.480 -8.049 23.020 1.00 81.44 104 TYR A CA 1
ATOM 847 C C . TYR A 1 104 ? -5.016 -8.751 21.770 1.00 81.44 104 TYR A C 1
ATOM 849 O O . TYR A 1 104 ? -4.315 -8.834 20.764 1.00 81.44 104 TYR A O 1
ATOM 857 N N . VAL A 1 105 ? -6.269 -9.213 21.805 1.00 76.38 105 VAL A N 1
ATOM 858 C CA . VAL A 1 105 ? -6.916 -9.895 20.678 1.00 76.38 105 VAL A CA 1
ATOM 859 C C . VAL A 1 105 ? -6.980 -8.970 19.473 1.00 76.38 105 VAL A C 1
ATOM 861 O O . VAL A 1 105 ? -6.651 -9.393 18.372 1.00 76.38 105 VAL A O 1
ATOM 864 N N . CYS A 1 106 ? -7.335 -7.702 19.657 1.00 75.69 106 CYS A N 1
ATOM 865 C CA . CYS A 1 106 ? -7.508 -6.795 18.532 1.00 75.69 106 CYS A CA 1
ATOM 866 C C . CYS A 1 106 ? -6.181 -6.323 17.960 1.00 75.69 106 CYS A C 1
ATOM 868 O O . CYS A 1 106 ? -6.023 -6.319 16.748 1.00 75.69 106 CYS A O 1
ATOM 870 N N . MET A 1 107 ? -5.176 -6.042 18.787 1.00 75.56 107 MET A N 1
ATOM 871 C CA . MET A 1 107 ? -3.829 -5.793 18.272 1.00 75.56 107 MET A CA 1
ATOM 872 C C . MET A 1 107 ? -3.306 -7.015 17.516 1.00 75.56 107 MET A C 1
ATOM 874 O O . MET A 1 107 ? -2.800 -6.875 16.407 1.00 75.56 107 MET A O 1
ATOM 878 N N . TYR A 1 108 ? -3.476 -8.219 18.067 1.00 80.50 108 TYR A N 1
ATOM 879 C CA . TYR A 1 108 ? -2.974 -9.432 17.434 1.00 80.50 108 TYR A CA 1
ATOM 880 C C . TYR A 1 108 ? -3.689 -9.724 16.116 1.00 80.50 108 TYR A C 1
ATOM 882 O O . TYR A 1 108 ? -3.040 -9.835 15.082 1.00 80.50 108 TYR A O 1
ATOM 890 N N . VAL A 1 109 ? -5.022 -9.796 16.123 1.00 75.00 109 VAL A N 1
ATOM 891 C CA . VAL A 1 109 ? -5.824 -10.081 14.927 1.00 75.00 109 VAL A CA 1
ATOM 892 C C . VAL A 1 109 ? -5.580 -9.021 13.863 1.00 75.00 109 VAL A C 1
ATOM 894 O O . VAL A 1 109 ? -5.389 -9.365 12.704 1.00 75.00 109 VAL A O 1
ATOM 897 N N . CYS A 1 110 ? -5.527 -7.745 14.225 1.00 74.19 110 CYS A N 1
ATOM 898 C CA . CYS A 1 110 ? -5.488 -6.682 13.228 1.00 74.19 110 CYS A CA 1
ATOM 899 C C . CYS A 1 110 ? -4.093 -6.482 12.663 1.00 74.19 110 CYS A C 1
ATOM 901 O O . CYS A 1 110 ? -3.955 -6.301 11.459 1.00 74.19 110 CYS A O 1
ATOM 903 N N . VAL A 1 111 ? -3.046 -6.634 13.474 1.00 75.06 111 VAL A N 1
ATOM 904 C CA . VAL A 1 111 ? -1.685 -6.688 12.937 1.00 75.06 111 VAL A CA 1
ATOM 905 C C . VAL A 1 111 ? -1.526 -7.927 12.063 1.00 75.06 111 VAL A C 1
ATOM 907 O O . VAL A 1 111 ? -1.040 -7.810 10.944 1.00 75.06 111 VAL A O 1
ATOM 910 N N . TYR A 1 112 ? -1.968 -9.102 12.514 1.00 78.88 112 TYR A N 1
ATOM 911 C CA . TYR A 1 112 ? -1.740 -10.342 11.776 1.00 78.88 112 TYR A CA 1
ATOM 912 C C . TYR A 1 112 ? -2.537 -10.389 10.472 1.00 78.88 112 TYR A C 1
ATOM 914 O O . TYR A 1 112 ? -1.955 -10.542 9.403 1.00 78.88 112 TYR A O 1
ATOM 922 N N . VAL A 1 113 ? -3.856 -10.187 10.529 1.00 72.94 113 VAL A N 1
ATOM 923 C CA . VAL A 1 113 ? -4.728 -10.206 9.348 1.00 72.94 113 VAL A CA 1
ATOM 924 C C . VAL A 1 113 ? -4.300 -9.134 8.357 1.00 72.94 113 VAL A C 1
ATOM 926 O O . VAL A 1 113 ? -4.187 -9.430 7.173 1.00 72.94 113 VAL A O 1
ATOM 929 N N . CYS A 1 114 ? -3.991 -7.919 8.805 1.00 7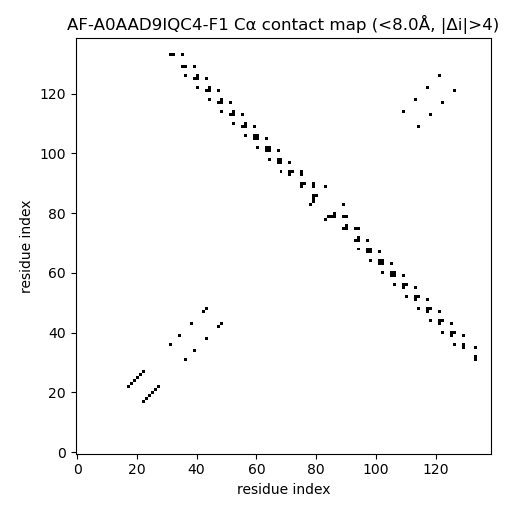1.75 114 CYS A N 1
ATOM 930 C CA . CYS A 1 114 ? -3.705 -6.834 7.869 1.00 71.75 114 CYS A CA 1
ATOM 931 C C . CYS A 1 114 ? -2.292 -6.920 7.305 1.00 71.75 114 CYS A C 1
ATOM 933 O O . CYS A 1 114 ? -2.104 -6.692 6.115 1.00 71.75 114 CYS A O 1
ATOM 935 N N . MET A 1 115 ? -1.311 -7.378 8.083 1.00 72.38 115 MET A N 1
ATOM 936 C CA . MET A 1 115 ? 0.007 -7.704 7.536 1.00 72.38 115 MET A CA 1
ATOM 937 C C . MET A 1 115 ? -0.078 -8.856 6.536 1.00 72.38 115 MET A C 1
ATOM 939 O O . MET A 1 115 ? 0.529 -8.775 5.470 1.00 72.38 115 MET A O 1
ATOM 943 N N . CYS A 1 116 ? -0.834 -9.913 6.842 1.00 74.62 116 CYS A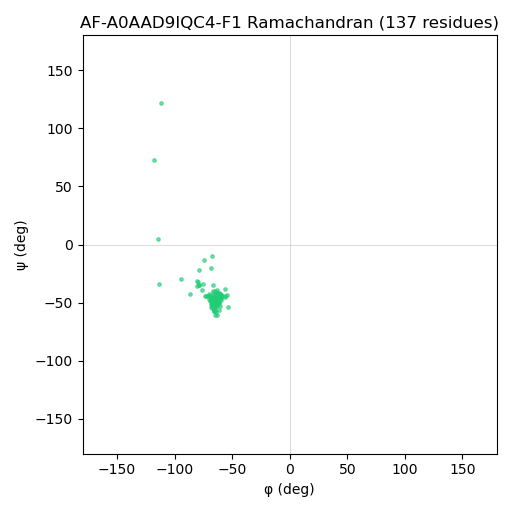 N 1
ATOM 944 C CA . CYS A 1 116 ? -0.995 -11.052 5.947 1.00 74.62 116 CYS A CA 1
ATOM 945 C C . CYS A 1 116 ? -1.716 -10.639 4.668 1.00 74.62 116 CYS A C 1
ATOM 947 O O . CYS A 1 116 ? -1.134 -10.736 3.593 1.00 74.62 116 CYS A O 1
ATOM 949 N N . VAL A 1 117 ? -2.952 -10.147 4.766 1.00 72.62 117 VAL A N 1
ATOM 950 C CA . VAL A 1 117 ? -3.772 -9.787 3.603 1.00 72.62 117 VAL A CA 1
ATOM 951 C C . VAL A 1 117 ? -3.043 -8.772 2.734 1.00 72.62 117 VAL A C 1
ATOM 953 O O . VAL A 1 117 ? -2.963 -8.963 1.528 1.00 72.62 117 VAL A O 1
ATOM 956 N N . CYS A 1 118 ? -2.436 -7.742 3.316 1.00 69.94 118 CYS A N 1
ATOM 957 C CA . CYS A 1 118 ? -1.868 -6.662 2.515 1.00 69.94 118 CYS A CA 1
ATOM 958 C C . CYS A 1 118 ? -0.516 -7.038 1.926 1.00 69.94 118 CYS A C 1
ATOM 960 O O . CYS A 1 118 ? -0.235 -6.682 0.785 1.00 69.94 118 CYS A O 1
ATOM 962 N N . ARG A 1 119 ? 0.279 -7.867 2.613 1.00 71.25 119 ARG A N 1
ATOM 963 C CA . ARG A 1 119 ? 1.460 -8.470 1.992 1.00 71.25 119 ARG A CA 1
ATOM 964 C C . ARG A 1 119 ? 1.066 -9.415 0.862 1.00 71.25 119 ARG A C 1
ATOM 966 O O . ARG A 1 119 ? 1.644 -9.316 -0.212 1.00 71.25 119 ARG A O 1
ATOM 973 N N . TYR A 1 120 ? 0.108 -10.315 1.081 1.00 73.94 120 TYR A N 1
ATOM 974 C CA . TYR A 1 120 ? -0.283 -11.293 0.068 1.00 73.94 120 TYR A CA 1
ATOM 975 C C . TYR A 1 120 ? -0.923 -10.621 -1.136 1.00 73.94 120 TYR A C 1
ATOM 977 O O . TYR A 1 120 ? -0.409 -10.778 -2.235 1.00 73.94 120 TYR A O 1
ATOM 985 N N . VAL A 1 121 ? -1.987 -9.840 -0.940 1.00 69.94 121 VAL A N 1
ATOM 986 C CA . VAL A 1 121 ? -2.718 -9.181 -2.028 1.00 69.94 121 VAL A CA 1
ATOM 987 C C . VAL A 1 121 ? -1.794 -8.250 -2.801 1.00 69.94 121 VAL A C 1
ATOM 989 O O . VAL A 1 121 ? -1.779 -8.309 -4.024 1.00 69.94 121 VAL A O 1
ATOM 992 N N . CYS A 1 122 ? -0.971 -7.442 -2.132 1.00 67.62 122 CYS A N 1
ATOM 993 C CA . CYS A 1 122 ? -0.193 -6.432 -2.847 1.00 67.62 122 CYS A CA 1
ATOM 994 C C . CYS A 1 122 ? 1.058 -7.010 -3.501 1.00 67.62 122 CYS A C 1
ATOM 996 O O . CYS A 1 122 ? 1.397 -6.595 -4.602 1.00 67.62 122 CYS A O 1
ATOM 998 N N . MET A 1 123 ? 1.680 -8.042 -2.924 1.00 67.75 123 MET A N 1
ATOM 999 C CA . MET A 1 123 ? 2.722 -8.784 -3.640 1.00 67.75 123 MET A CA 1
ATOM 1000 C C . MET A 1 123 ? 2.133 -9.536 -4.833 1.00 67.75 123 MET A C 1
ATOM 1002 O O . MET A 1 123 ? 2.679 -9.441 -5.925 1.00 67.75 123 MET A O 1
ATOM 1006 N N . TYR A 1 124 ? 1.015 -10.252 -4.666 1.00 72.00 124 TYR A N 1
ATOM 1007 C CA . TYR A 1 124 ? 0.428 -11.021 -5.766 1.00 72.00 124 TYR A CA 1
ATOM 1008 C C . TYR A 1 124 ? -0.069 -10.107 -6.878 1.00 72.00 124 TYR A C 1
ATOM 1010 O O . TYR A 1 124 ? 0.380 -10.234 -8.009 1.00 72.00 124 TYR A O 1
ATOM 1018 N N . VAL A 1 125 ? -0.962 -9.165 -6.578 1.00 68.81 125 VAL A N 1
ATOM 1019 C CA . VAL A 1 125 ? -1.568 -8.307 -7.600 1.00 68.81 125 VAL A CA 1
ATOM 1020 C C . VAL A 1 125 ? -0.494 -7.496 -8.315 1.00 68.81 125 VAL A C 1
ATOM 1022 O O . VAL A 1 125 ? -0.511 -7.434 -9.537 1.00 68.81 125 VAL A O 1
ATOM 1025 N N . CYS A 1 126 ? 0.481 -6.934 -7.600 1.00 66.81 126 CYS A N 1
ATOM 1026 C CA . CYS A 1 126 ? 1.450 -6.047 -8.238 1.00 66.81 126 CYS A CA 1
ATOM 1027 C C . CYS A 1 126 ? 2.528 -6.819 -8.998 1.00 66.81 126 CYS A C 1
ATOM 1029 O O . CYS A 1 126 ? 2.894 -6.406 -10.092 1.00 66.81 126 CYS A O 1
ATOM 1031 N N . MET A 1 127 ? 2.956 -7.989 -8.520 1.00 66.88 127 MET A N 1
ATOM 1032 C CA . MET A 1 127 ? 3.828 -8.854 -9.319 1.00 66.88 127 MET A CA 1
ATOM 1033 C C . MET A 1 127 ? 3.098 -9.366 -10.562 1.00 66.88 127 MET A C 1
ATOM 1035 O O . MET A 1 127 ? 3.635 -9.271 -11.659 1.00 66.88 127 MET A O 1
ATOM 1039 N N . TYR A 1 128 ? 1.864 -9.861 -10.423 1.00 71.12 128 TYR A N 1
ATOM 1040 C CA . TYR A 1 128 ? 1.119 -10.399 -11.560 1.00 71.12 128 TYR A CA 1
ATOM 1041 C C . TYR A 1 128 ? 0.793 -9.321 -12.581 1.00 71.12 128 TYR A C 1
ATOM 1043 O O . TYR A 1 128 ? 1.152 -9.484 -13.738 1.00 71.12 128 TYR A O 1
ATOM 1051 N N . VAL A 1 129 ? 0.166 -8.214 -12.177 1.00 68.19 129 VAL A N 1
ATOM 1052 C CA . VAL A 1 129 ? -0.224 -7.143 -13.103 1.00 68.19 129 VAL A CA 1
ATOM 1053 C C . VAL A 1 129 ? 1.005 -6.557 -13.788 1.00 68.19 129 VAL A C 1
ATOM 1055 O O . VAL A 1 129 ? 0.985 -6.384 -15.002 1.00 68.19 129 VAL A O 1
ATOM 1058 N N . CYS A 1 130 ? 2.095 -6.304 -13.062 1.00 65.56 130 CYS A N 1
ATOM 1059 C CA . CYS A 1 130 ? 3.248 -5.634 -13.658 1.00 65.56 130 CYS A CA 1
ATOM 1060 C C . CYS A 1 130 ? 4.046 -6.584 -14.559 1.00 65.56 130 CYS A C 1
ATOM 1062 O O . CYS A 1 130 ? 4.465 -6.162 -15.632 1.00 65.56 130 CYS A O 1
ATOM 1064 N N . MET A 1 131 ? 4.133 -7.879 -14.234 1.00 66.00 131 MET A N 1
ATOM 1065 C CA . MET A 1 131 ? 4.678 -8.891 -15.150 1.00 66.00 131 MET A CA 1
ATOM 1066 C C . MET A 1 131 ? 3.791 -9.091 -16.386 1.00 66.00 131 MET A C 1
ATOM 1068 O O . MET A 1 131 ? 4.308 -9.216 -17.492 1.00 66.00 131 MET A O 1
ATOM 1072 N N . TYR A 1 132 ? 2.463 -9.092 -16.227 1.00 68.50 132 TYR A N 1
ATOM 1073 C CA . TYR A 1 132 ? 1.529 -9.252 -17.344 1.00 68.50 132 TYR A CA 1
ATOM 1074 C C . TYR A 1 132 ? 1.613 -8.057 -18.293 1.00 68.50 132 TYR A C 1
ATOM 1076 O O . TYR A 1 132 ? 1.821 -8.229 -19.486 1.00 68.50 132 TYR A O 1
ATOM 1084 N N . VAL A 1 133 ? 1.541 -6.832 -17.774 1.00 64.31 133 VAL A N 1
ATOM 1085 C CA . VAL A 1 133 ? 1.669 -5.619 -18.592 1.00 64.31 133 VAL A CA 1
ATOM 1086 C C . VAL A 1 133 ? 3.042 -5.569 -19.275 1.00 64.31 133 VAL A C 1
ATOM 1088 O O . VAL A 1 133 ? 3.109 -5.295 -20.469 1.00 64.31 133 VAL A O 1
ATOM 1091 N N . CYS A 1 134 ? 4.129 -5.921 -18.577 1.00 62.06 134 CYS A N 1
ATOM 1092 C CA . CYS A 1 134 ? 5.465 -5.976 -19.183 1.00 62.06 134 CYS A CA 1
ATOM 1093 C C . CYS A 1 134 ? 5.640 -7.101 -20.213 1.00 62.06 134 CYS A C 1
ATOM 1095 O O . CYS A 1 134 ? 6.551 -7.023 -21.019 1.00 62.06 134 CYS A O 1
ATOM 1097 N N . MET A 1 135 ? 4.812 -8.145 -20.215 1.00 62.34 135 MET A N 1
ATOM 1098 C CA . MET A 1 135 ? 4.849 -9.174 -21.262 1.00 62.34 135 MET A CA 1
ATOM 1099 C C . MET A 1 135 ? 3.988 -8.781 -22.466 1.00 62.34 135 MET A C 1
ATOM 1101 O O . MET A 1 135 ? 4.423 -8.935 -23.600 1.00 62.34 135 MET A O 1
ATOM 1105 N N . TYR A 1 136 ? 2.788 -8.237 -22.239 1.00 60.00 136 TYR A N 1
ATOM 1106 C CA . TYR A 1 136 ? 1.823 -7.929 -23.305 1.00 60.00 136 TYR A CA 1
ATOM 1107 C C . TYR A 1 136 ? 2.129 -6.649 -24.082 1.00 60.00 136 TYR A C 1
ATOM 1109 O O . TYR A 1 136 ? 1.671 -6.509 -25.206 1.00 60.00 136 TYR A O 1
ATOM 1117 N N . VAL A 1 137 ? 2.892 -5.711 -23.516 1.00 57.00 137 VAL A N 1
ATOM 1118 C CA . VAL A 1 137 ? 3.364 -4.526 -24.259 1.00 57.00 137 VAL A CA 1
ATOM 1119 C C . VAL A 1 137 ? 4.494 -4.888 -25.245 1.00 57.00 137 VAL A C 1
ATOM 1121 O O . VAL A 1 137 ? 4.827 -4.088 -26.114 1.00 57.00 137 VAL A O 1
ATOM 1124 N N . TYR A 1 138 ? 5.076 -6.087 -25.127 1.00 48.81 138 TYR A N 1
ATOM 1125 C CA . TYR A 1 138 ? 6.267 -6.527 -25.867 1.00 48.81 138 TYR A CA 1
ATOM 1126 C C . TYR A 1 138 ? 6.014 -7.685 -26.847 1.00 48.81 138 TYR A C 1
ATOM 1128 O O . TYR A 1 138 ? 6.966 -8.172 -27.461 1.00 48.81 138 TYR A O 1
ATOM 1136 N N . VAL A 1 139 ? 4.754 -8.106 -27.003 1.00 47.91 139 VAL A N 1
ATOM 1137 C CA . VAL A 1 139 ? 4.268 -8.983 -28.086 1.00 47.91 139 VAL A CA 1
ATOM 1138 C C . VAL A 1 139 ? 3.441 -8.138 -29.042 1.00 47.91 139 VAL A C 1
ATOM 1140 O O . VAL A 1 139 ? 3.642 -8.287 -30.266 1.00 47.91 139 VAL A O 1
#

Radius of gyration: 31.66 Å; Cα contacts (8 Å, |Δi|>4): 81; chains: 1; bounding box: 63×15×102 Å

Sequence (139 aa):
MYVCMYVCMYVCMYVCMYVCMYVCMYVCMYVCMYVCMYVCMYVCMYVCMYVCMCVCMYVCMYVCMYVCMYVCMYVCMYVCMYVCRCMYVCMYVCMYVCMYVCMYVCMYVCVYVCMCVCRYVCMYVCMYVCMYVCMYVYV